Protein AF-A0A9P7DIT4-F1 (afdb_monomer_lite)

Organism: NCBI:txid116603

Foldseek 3Di:
DADDPFKGKDKDWAADDPADCDDDRNDHTDIDIDIFGFDFADDPPDDPPDDTDTHHDDPVVRVVVVVVVVVVVVVVVVVVVVVVVVVD

pLDDT: mean 89.58, std 7.79, range [56.12, 97.38]

Sequence (88 aa):
IGMGGFKTAHAGWLTLMLPPTSGLGSRARHDIVVKRPFQKVYPKGMPANMEFKIGRFAPKDESAKLFREANVLYWAKALLGLVYDFID

Secondary structure (DSSP, 8-state):
-EE-SSEEEEEEE---SS--SSSTT-S-S-EEEEEEE-EEEPPTTS-TTSPPEEEPPPHHHHHHHHHHHHHHHHHHHHHHHHHHHHH-

Structure (mmCIF, N/CA/C/O backbone):
data_AF-A0A9P7DIT4-F1
#
_entry.id   AF-A0A9P7DIT4-F1
#
loop_
_atom_site.group_PDB
_atom_site.id
_atom_site.type_symbol
_atom_site.label_atom_id
_atom_site.label_alt_id
_atom_site.label_comp_id
_atom_site.label_asym_id
_atom_site.label_entity_id
_atom_site.label_seq_id
_atom_site.pdbx_PDB_ins_code
_atom_site.Cartn_x
_atom_site.Cartn_y
_atom_site.Cartn_z
_atom_site.occupancy
_atom_site.B_iso_or_equiv
_atom_site.auth_seq_id
_atom_site.auth_comp_id
_atom_site.auth_asym_id
_atom_site.auth_atom_id
_atom_site.pdbx_PDB_model_num
ATOM 1 N N . ILE A 1 1 ? -7.344 -10.134 -8.445 1.00 91.12 1 ILE A N 1
ATOM 2 C CA . ILE A 1 1 ? -8.543 -9.268 -8.336 1.00 91.12 1 ILE A CA 1
ATOM 3 C C . ILE A 1 1 ? -8.563 -8.293 -9.493 1.00 91.12 1 ILE A C 1
ATOM 5 O O . ILE A 1 1 ? -9.524 -8.297 -10.241 1.00 91.12 1 ILE A O 1
ATOM 9 N N . GLY A 1 2 ? -7.496 -7.522 -9.696 1.00 94.38 2 GLY A N 1
ATOM 10 C CA . GLY A 1 2 ? -7.411 -6.669 -10.875 1.00 94.38 2 GLY A CA 1
ATOM 11 C C . GLY A 1 2 ? -6.236 -5.709 -10.827 1.00 94.38 2 GLY A C 1
ATOM 12 O O . GLY A 1 2 ? -5.356 -5.811 -9.967 1.00 94.38 2 GLY A O 1
ATOM 13 N N . MET A 1 3 ? -6.246 -4.763 -11.756 1.00 93.25 3 MET A N 1
ATOM 14 C CA . MET A 1 3 ? -5.269 -3.690 -11.873 1.00 93.25 3 MET A CA 1
ATOM 15 C C . MET A 1 3 ? -6.001 -2.352 -11.769 1.00 93.25 3 MET A C 1
ATOM 17 O O . MET A 1 3 ? -6.997 -2.142 -12.452 1.00 93.25 3 MET A O 1
ATOM 21 N N . GLY A 1 4 ? -5.522 -1.464 -10.901 1.00 91.75 4 GLY A N 1
ATOM 22 C CA . GLY A 1 4 ? -5.953 -0.066 -10.866 1.00 91.75 4 GLY A CA 1
ATOM 23 C C . GLY A 1 4 ? -4.968 0.839 -11.607 1.00 91.75 4 GLY A C 1
ATOM 24 O O . GLY A 1 4 ? -3.999 0.373 -12.200 1.00 91.75 4 GLY A O 1
ATOM 25 N N . GLY A 1 5 ? -5.152 2.157 -11.500 1.00 91.62 5 GLY A N 1
ATOM 26 C CA . GLY A 1 5 ? -4.278 3.126 -12.177 1.00 91.62 5 GLY A CA 1
ATOM 27 C C . GLY A 1 5 ? -2.800 3.077 -11.757 1.00 91.62 5 GLY A C 1
ATOM 28 O O . GLY A 1 5 ? -1.932 3.388 -12.570 1.00 91.62 5 GLY A O 1
ATOM 29 N N . PHE A 1 6 ? -2.517 2.667 -10.512 1.00 92.88 6 PHE A N 1
ATOM 30 C CA . PHE A 1 6 ? -1.173 2.722 -9.907 1.00 92.88 6 PHE A CA 1
ATOM 31 C C . PHE A 1 6 ? -0.775 1.475 -9.102 1.00 92.88 6 PHE A C 1
ATOM 33 O O . PHE A 1 6 ? 0.352 1.388 -8.613 1.00 92.88 6 PHE A O 1
ATOM 40 N N . LYS A 1 7 ? -1.704 0.535 -8.879 1.00 95.50 7 LYS A N 1
ATOM 41 C CA . LYS A 1 7 ? -1.489 -0.643 -8.024 1.00 95.50 7 LYS A CA 1
ATOM 42 C C . LYS A 1 7 ? -2.132 -1.884 -8.641 1.00 95.50 7 LYS A C 1
ATOM 44 O O . LYS A 1 7 ? -3.208 -1.789 -9.229 1.00 95.50 7 LYS A O 1
ATOM 49 N N . THR A 1 8 ? -1.508 -3.046 -8.475 1.00 95.88 8 THR A N 1
ATOM 50 C CA . THR A 1 8 ? -2.139 -4.348 -8.741 1.00 95.88 8 THR A CA 1
ATOM 51 C C . THR A 1 8 ? -2.753 -4.895 -7.459 1.00 95.88 8 THR A C 1
ATOM 53 O O . THR A 1 8 ? -2.222 -4.649 -6.378 1.00 95.88 8 THR A O 1
ATOM 56 N N . ALA A 1 9 ? -3.863 -5.624 -7.567 1.00 96.81 9 ALA A N 1
ATOM 57 C CA . ALA A 1 9 ? -4.553 -6.253 -6.445 1.00 96.81 9 ALA A CA 1
ATOM 58 C C . ALA A 1 9 ? -4.634 -7.772 -6.644 1.00 96.81 9 ALA A C 1
ATOM 60 O O . ALA A 1 9 ? -5.282 -8.274 -7.577 1.00 96.81 9 ALA A O 1
ATOM 61 N N . HIS A 1 10 ? -4.007 -8.502 -5.728 1.00 95.69 10 HIS A N 1
ATOM 62 C CA . HIS A 1 10 ? -3.956 -9.960 -5.716 1.00 95.69 10 HIS A CA 1
ATOM 63 C C . HIS A 1 10 ? -4.680 -10.484 -4.479 1.00 95.69 10 HIS A C 1
ATOM 65 O O . HIS A 1 10 ? -4.574 -9.892 -3.408 1.00 95.69 10 HIS A O 1
ATOM 71 N N . ALA A 1 11 ? -5.428 -11.574 -4.635 1.00 95.69 11 ALA A N 1
ATOM 72 C CA . ALA A 1 11 ? -5.903 -12.319 -3.477 1.00 95.69 11 ALA A CA 1
ATOM 73 C C . ALA A 1 11 ? -4.695 -12.980 -2.803 1.00 95.69 11 ALA A C 1
ATOM 75 O O . ALA A 1 11 ? -3.748 -13.386 -3.483 1.00 95.69 11 ALA A O 1
ATOM 76 N N . GLY A 1 12 ? -4.717 -13.051 -1.482 1.00 92.25 12 GLY A N 1
ATOM 77 C CA . GLY A 1 12 ? -3.684 -13.701 -0.694 1.00 92.25 12 GLY A CA 1
ATOM 78 C C . GLY A 1 12 ? -4.254 -14.230 0.610 1.00 92.25 12 GLY A C 1
ATOM 79 O O . GLY A 1 12 ? -5.387 -13.928 0.977 1.00 92.25 12 GLY A O 1
ATOM 80 N N . TRP A 1 13 ? -3.434 -14.997 1.316 1.00 91.38 13 TRP A N 1
ATOM 81 C CA . TRP A 1 13 ? -3.773 -15.571 2.609 1.00 91.38 13 TRP A CA 1
ATOM 82 C C . TRP A 1 13 ? -2.771 -15.100 3.653 1.00 91.38 13 TRP A C 1
ATOM 84 O O . TRP A 1 13 ? -1.559 -15.192 3.441 1.00 91.38 13 TRP A O 1
ATOM 94 N N . LEU A 1 14 ? -3.260 -14.574 4.774 1.00 88.12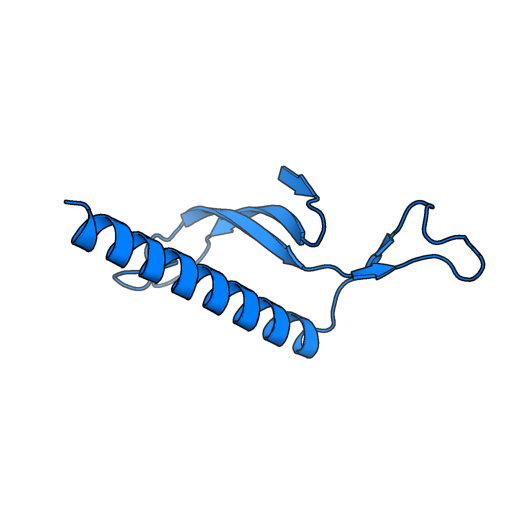 14 LEU A N 1
ATOM 95 C CA . LEU A 1 14 ? -2.391 -14.058 5.822 1.00 88.12 14 LEU A CA 1
ATOM 96 C C . LEU A 1 14 ? -1.859 -15.193 6.704 1.00 88.12 14 LEU A C 1
ATOM 98 O O . LEU A 1 14 ? -2.610 -15.822 7.445 1.00 88.12 14 LEU A O 1
ATOM 102 N N . THR A 1 15 ? -0.548 -15.420 6.682 1.00 88.69 15 THR A N 1
ATOM 103 C CA . THR A 1 15 ? 0.118 -16.503 7.429 1.00 88.69 15 THR A CA 1
ATOM 104 C C . THR A 1 15 ? 0.878 -16.013 8.663 1.00 88.69 15 THR A C 1
ATOM 106 O O . THR A 1 15 ? 1.853 -16.643 9.067 1.00 88.69 15 THR A O 1
ATOM 109 N N . LEU A 1 16 ? 0.474 -14.880 9.256 1.00 83.25 16 LEU A N 1
ATOM 110 C CA . LEU A 1 16 ? 1.141 -14.344 10.447 1.00 83.25 16 LEU A CA 1
ATOM 111 C C . LEU A 1 16 ? 1.131 -15.372 11.583 1.00 83.25 16 LEU A C 1
ATOM 113 O O . LEU A 1 16 ? 0.085 -15.918 11.941 1.00 83.25 16 LEU A O 1
ATOM 117 N N . MET A 1 17 ? 2.309 -15.607 12.153 1.00 83.62 17 MET A N 1
ATOM 118 C CA . MET A 1 17 ? 2.474 -16.326 13.409 1.00 83.62 17 MET A CA 1
ATOM 119 C C . MET A 1 17 ? 2.541 -15.285 14.523 1.00 83.62 17 MET A C 1
ATOM 121 O O . MET A 1 17 ? 3.263 -14.305 14.373 1.00 83.62 17 MET A O 1
ATOM 125 N N . LEU A 1 18 ? 1.792 -15.497 15.610 1.00 86.56 18 LEU A N 1
ATOM 126 C CA . LEU A 1 18 ? 1.663 -14.550 16.730 1.00 86.56 18 LEU A CA 1
ATOM 127 C C . LEU A 1 18 ? 1.067 -13.192 16.297 1.00 86.56 18 LEU A C 1
ATOM 129 O O . LEU A 1 18 ? 1.758 -12.173 16.329 1.00 86.56 18 LEU A O 1
ATOM 133 N N . PRO A 1 19 ? -0.205 -13.157 15.856 1.00 85.75 19 PRO A N 1
ATOM 134 C CA . PRO A 1 19 ? -0.837 -11.897 15.490 1.00 85.75 19 PRO A CA 1
ATOM 135 C C . PRO A 1 19 ? -0.936 -10.955 16.708 1.00 85.75 19 PRO A C 1
ATOM 137 O O . PRO A 1 19 ? -1.102 -11.430 17.836 1.00 85.75 19 PRO A O 1
ATOM 140 N N . PRO A 1 20 ? -0.857 -9.626 16.510 1.00 86.94 20 PRO A N 1
ATOM 141 C CA . PRO A 1 20 ? -1.098 -8.664 17.581 1.00 86.94 20 PRO A CA 1
ATOM 142 C C . PRO A 1 20 ? -2.522 -8.805 18.136 1.00 86.94 20 PRO A C 1
ATOM 144 O O . PRO A 1 20 ? -3.434 -9.255 17.450 1.00 86.94 20 PRO A O 1
ATOM 147 N N . THR A 1 21 ? -2.748 -8.377 19.376 1.00 88.00 21 THR A N 1
ATOM 148 C CA . THR A 1 21 ? -4.076 -8.468 20.010 1.00 88.00 21 THR A CA 1
ATOM 149 C C . THR A 1 21 ? -5.115 -7.538 19.376 1.00 88.00 21 THR A C 1
ATOM 151 O O . THR A 1 21 ? -6.314 -7.765 19.517 1.00 88.00 21 THR A O 1
ATOM 154 N N . SER A 1 22 ? -4.685 -6.502 18.651 1.00 86.94 22 SER A N 1
ATOM 155 C CA . SER A 1 22 ? -5.561 -5.547 17.972 1.00 86.94 22 SER A CA 1
ATOM 156 C C . SER A 1 22 ? -4.906 -4.962 16.714 1.00 86.94 22 SER A C 1
ATOM 158 O O . SER A 1 22 ? -3.709 -5.120 16.475 1.00 86.94 22 SER A O 1
ATOM 160 N N . GLY A 1 23 ? -5.712 -4.299 15.880 1.00 80.31 23 GLY A N 1
ATOM 161 C CA . GLY A 1 23 ? -5.237 -3.618 14.676 1.00 80.31 23 GLY A CA 1
ATOM 162 C C . GLY A 1 23 ? -5.064 -4.517 13.448 1.00 80.31 23 GLY A C 1
ATOM 163 O O . GLY A 1 23 ? -5.618 -5.611 13.350 1.00 80.31 23 GLY A O 1
ATOM 164 N N . LEU A 1 24 ? -4.336 -4.008 12.451 1.00 72.44 24 LEU A N 1
ATOM 165 C CA . LEU A 1 24 ? -4.135 -4.702 11.181 1.00 72.44 24 LEU A CA 1
ATOM 166 C C . LEU A 1 24 ? -3.272 -5.954 11.391 1.00 72.44 24 LEU A C 1
ATOM 168 O O . LEU A 1 24 ? -2.154 -5.865 11.887 1.00 72.44 24 LEU A O 1
ATOM 172 N N . GLY A 1 25 ? -3.791 -7.112 10.984 1.00 79.56 25 GLY A N 1
ATOM 173 C CA . GLY A 1 25 ? -3.115 -8.399 11.160 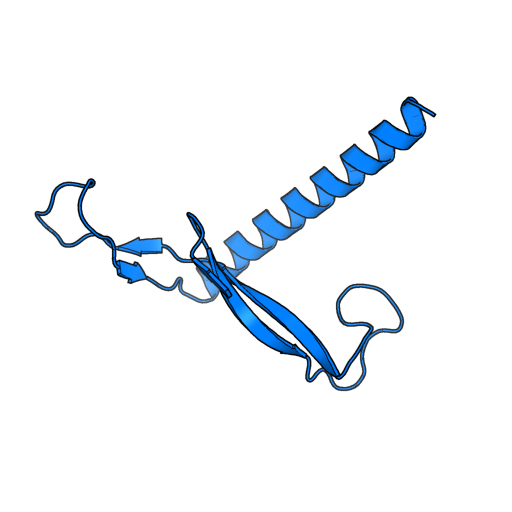1.00 79.56 25 GLY A CA 1
ATOM 174 C C . GLY A 1 25 ? -3.373 -9.076 12.507 1.00 79.56 25 GLY A C 1
ATOM 175 O O . GLY A 1 25 ? -2.783 -10.122 12.754 1.00 79.56 25 GLY A O 1
ATOM 176 N N . SER A 1 26 ? -4.268 -8.539 13.349 1.00 87.06 26 SER A N 1
ATOM 177 C CA . SER A 1 26 ? -4.672 -9.188 14.609 1.00 87.06 26 SER A CA 1
ATOM 178 C C . SER A 1 26 ? -5.412 -10.5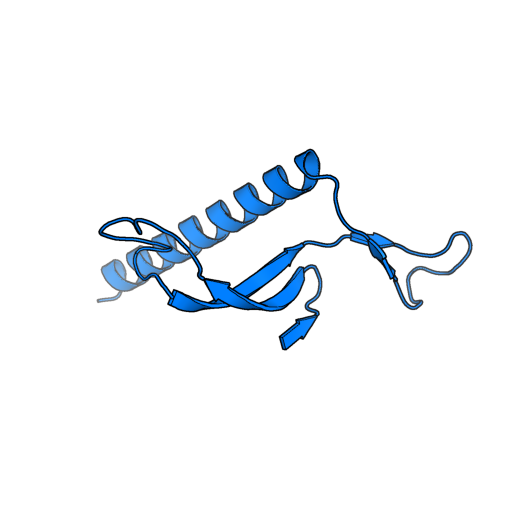10 14.414 1.00 87.06 26 SER A C 1
ATOM 180 O O . SER A 1 26 ? -5.439 -11.379 15.284 1.00 87.06 26 SER A O 1
ATOM 182 N N . ARG A 1 27 ? -5.995 -10.693 13.231 1.00 86.50 27 ARG A N 1
ATOM 183 C CA . ARG A 1 27 ? -6.525 -11.971 12.785 1.00 86.50 27 ARG A CA 1
ATOM 184 C C . ARG A 1 27 ? -5.434 -12.683 12.001 1.00 86.50 27 ARG A C 1
ATOM 186 O O . ARG A 1 27 ? -4.996 -12.186 10.974 1.00 86.50 27 ARG A O 1
ATOM 193 N N . ALA A 1 28 ? -5.007 -13.853 12.455 1.00 85.50 28 ALA A N 1
ATOM 194 C CA . ALA A 1 28 ? -4.193 -14.742 11.630 1.00 85.50 28 ALA A CA 1
ATOM 195 C C . ALA A 1 28 ? -5.087 -15.561 10.687 1.00 85.50 28 ALA A C 1
ATOM 197 O O . ALA A 1 28 ? -6.277 -15.732 10.957 1.00 85.50 28 ALA A O 1
ATOM 198 N N . ARG A 1 29 ? -4.498 -16.115 9.617 1.00 87.44 29 ARG A N 1
ATOM 199 C CA . ARG A 1 29 ? -5.123 -17.134 8.755 1.00 87.44 29 ARG A CA 1
ATOM 200 C C . ARG A 1 29 ? -6.483 -16.689 8.214 1.00 87.44 29 ARG A C 1
ATOM 202 O O . ARG A 1 29 ? -7.508 -17.302 8.497 1.00 87.44 29 ARG A O 1
ATOM 209 N N . HIS A 1 30 ? -6.484 -15.588 7.471 1.00 88.44 30 HIS A N 1
ATOM 210 C CA . HIS A 1 30 ? -7.679 -15.102 6.792 1.00 88.44 30 HIS A CA 1
ATOM 211 C C . HIS A 1 30 ? -7.348 -14.542 5.411 1.00 88.44 30 HIS A C 1
ATOM 213 O O . HIS A 1 30 ? -6.193 -14.205 5.119 1.00 88.44 30 HIS A O 1
ATOM 219 N N . ASP A 1 31 ? -8.384 -14.433 4.582 1.00 92.50 31 ASP A N 1
ATOM 220 C CA . ASP A 1 31 ? -8.283 -13.864 3.248 1.00 92.50 31 ASP A CA 1
ATOM 221 C C . ASP A 1 31 ? -7.917 -12.385 3.312 1.00 92.50 31 ASP A C 1
ATOM 223 O O . ASP A 1 31 ? -8.471 -11.603 4.096 1.00 92.50 31 ASP A O 1
ATOM 227 N N . ILE A 1 32 ? -6.977 -12.008 2.452 1.00 91.69 32 ILE A N 1
ATOM 228 C CA . ILE A 1 32 ? -6.513 -10.637 2.292 1.00 91.69 32 ILE A CA 1
ATOM 229 C C . ILE A 1 32 ? -6.423 -10.260 0.819 1.00 91.69 32 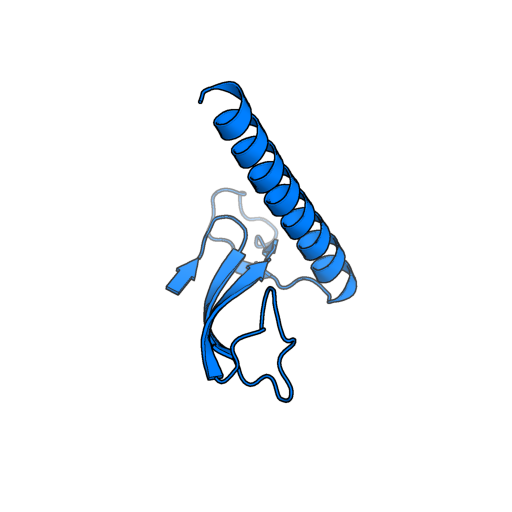ILE A C 1
ATOM 231 O O . ILE A 1 32 ? -6.336 -11.094 -0.085 1.00 91.69 32 ILE A O 1
ATOM 235 N N . VAL A 1 33 ? -6.372 -8.952 0.585 1.00 93.88 33 VAL A N 1
ATOM 236 C CA . VAL A 1 33 ? -6.040 -8.383 -0.717 1.00 93.88 33 VAL A CA 1
ATOM 237 C C . VAL A 1 33 ? -4.690 -7.697 -0.626 1.00 93.88 33 VAL A C 1
ATOM 239 O O . VAL A 1 33 ? -4.549 -6.655 0.014 1.00 93.88 33 VAL A O 1
ATOM 242 N N . VAL A 1 34 ? -3.698 -8.255 -1.310 1.00 92.50 34 VAL A N 1
ATOM 243 C CA . VAL A 1 34 ? -2.369 -7.661 -1.419 1.00 92.50 34 VAL A CA 1
ATOM 244 C C . VAL A 1 34 ? -2.388 -6.638 -2.547 1.00 92.50 34 VAL A C 1
ATOM 246 O O . VAL A 1 34 ? -2.511 -6.986 -3.727 1.00 92.50 34 VAL A O 1
ATOM 249 N N . LYS A 1 35 ? -2.266 -5.359 -2.181 1.00 93.62 35 LYS A N 1
ATOM 250 C CA . LYS A 1 35 ? -2.097 -4.260 -3.134 1.00 93.62 35 LYS A CA 1
ATOM 251 C C . LYS A 1 35 ? -0.619 -3.940 -3.290 1.00 93.62 35 LYS A C 1
ATOM 253 O O . LYS A 1 35 ? 0.045 -3.636 -2.305 1.00 93.62 35 LYS A O 1
ATOM 258 N N . ARG A 1 36 ? -0.121 -3.956 -4.527 1.00 94.31 36 ARG A N 1
ATOM 259 C CA . ARG A 1 36 ? 1.280 -3.647 -4.825 1.00 94.31 36 ARG A CA 1
ATOM 260 C C . ARG A 1 36 ? 1.398 -2.477 -5.800 1.00 94.31 36 ARG A C 1
ATOM 262 O O . ARG A 1 36 ? 0.833 -2.574 -6.893 1.00 94.31 36 ARG A O 1
ATOM 269 N N . PRO A 1 37 ? 2.105 -1.389 -5.453 1.00 95.62 37 PRO A N 1
ATOM 270 C CA . PRO A 1 37 ? 2.327 -0.285 -6.375 1.00 95.62 37 PRO A CA 1
ATOM 271 C C . PRO A 1 37 ? 3.165 -0.717 -7.583 1.00 95.62 37 PRO A C 1
ATOM 273 O O . PRO A 1 37 ? 3.961 -1.660 -7.532 1.00 95.62 37 PRO A O 1
ATOM 276 N N . PHE A 1 38 ? 2.969 -0.020 -8.695 1.00 95.00 38 PHE A N 1
ATOM 277 C CA . PHE A 1 38 ? 3.774 -0.188 -9.895 1.00 95.00 38 PHE A CA 1
ATOM 278 C C . PHE A 1 38 ? 4.028 1.151 -10.580 1.00 95.00 38 PHE A C 1
ATOM 280 O O . PHE A 1 38 ? 3.308 2.127 -10.366 1.00 95.00 38 PHE A O 1
ATOM 287 N N . GLN A 1 39 ? 5.056 1.181 -11.419 1.00 93.94 39 GLN A N 1
ATOM 288 C CA . GLN A 1 39 ? 5.296 2.260 -12.368 1.00 93.94 39 GLN A CA 1
ATOM 289 C C . GLN A 1 39 ? 4.905 1.809 -13.768 1.00 93.94 39 GLN A C 1
ATOM 291 O O . GLN A 1 39 ? 5.115 0.653 -14.142 1.00 93.94 39 GLN A O 1
ATOM 296 N N . LYS A 1 40 ? 4.322 2.723 -14.540 1.00 91.94 40 LYS A N 1
ATOM 297 C CA . LYS A 1 40 ? 4.037 2.496 -15.954 1.00 91.94 40 LYS A CA 1
ATOM 298 C C . LYS A 1 40 ? 5.338 2.658 -16.727 1.00 91.94 40 LYS A C 1
ATOM 300 O O . LYS A 1 40 ? 5.932 3.733 -16.711 1.00 91.94 40 LYS A O 1
ATOM 305 N N . VAL A 1 41 ? 5.793 1.585 -17.359 1.00 90.81 41 VAL A N 1
ATOM 306 C CA . VAL A 1 41 ? 6.993 1.585 -18.195 1.00 90.81 41 VAL A CA 1
ATOM 307 C C . VAL A 1 41 ? 6.550 1.618 -19.648 1.00 90.81 41 VAL A C 1
ATOM 309 O O . VAL A 1 41 ? 5.916 0.679 -20.130 1.00 90.81 41 VAL A O 1
ATOM 312 N N . TYR A 1 42 ? 6.883 2.709 -20.330 1.00 88.19 42 TYR A N 1
ATOM 313 C CA . TYR A 1 42 ? 6.568 2.915 -21.738 1.00 88.19 42 TYR A CA 1
ATOM 314 C C . TYR A 1 42 ? 7.772 2.528 -22.606 1.00 88.19 42 TYR A C 1
ATOM 316 O O . TYR A 1 42 ? 8.907 2.867 -22.251 1.00 88.19 42 TYR A O 1
ATOM 324 N N . PRO A 1 43 ? 7.566 1.814 -23.727 1.00 82.75 43 PRO A N 1
ATOM 325 C CA . PRO A 1 43 ? 8.634 1.547 -24.683 1.00 82.75 43 PRO A CA 1
ATOM 326 C C . PRO A 1 43 ? 9.248 2.854 -25.204 1.00 82.75 43 PRO A C 1
ATOM 328 O O . PRO A 1 43 ? 8.536 3.820 -25.480 1.00 82.75 43 PRO A O 1
ATOM 331 N N . LYS A 1 44 ? 10.577 2.887 -25.363 1.00 81.69 44 LYS A N 1
ATOM 332 C CA . LYS A 1 44 ? 11.262 4.045 -25.956 1.00 81.69 44 LYS A CA 1
ATOM 333 C C . LYS A 1 44 ? 10.780 4.252 -27.397 1.00 81.69 44 LYS A C 1
ATOM 335 O O . LYS A 1 44 ? 10.737 3.298 -28.166 1.00 81.69 44 LYS A O 1
ATOM 340 N N . GLY A 1 45 ? 10.459 5.495 -27.752 1.00 78.38 45 GLY A N 1
ATOM 341 C CA . GLY A 1 45 ? 10.037 5.873 -29.105 1.00 78.38 45 GLY A CA 1
ATOM 342 C C . GLY A 1 45 ? 8.551 5.668 -29.409 1.00 78.38 45 GLY A C 1
ATOM 343 O O . GLY A 1 45 ? 8.132 5.974 -30.520 1.00 78.38 45 GLY A O 1
ATOM 344 N N . MET A 1 46 ? 7.747 5.194 -28.450 1.00 69.62 46 MET A N 1
ATOM 345 C CA . MET A 1 46 ? 6.294 5.107 -28.609 1.00 69.62 46 MET A CA 1
ATOM 346 C C . MET A 1 46 ? 5.582 6.269 -27.905 1.00 69.62 46 MET A C 1
ATOM 348 O O . MET A 1 46 ? 6.022 6.705 -26.837 1.00 69.62 46 MET A O 1
ATOM 352 N N . PRO A 1 47 ? 4.481 6.779 -28.480 1.00 72.25 47 PRO A N 1
ATOM 353 C CA . PRO A 1 47 ? 3.708 7.844 -27.861 1.00 72.25 47 PRO A CA 1
ATOM 354 C C . PRO A 1 47 ? 3.034 7.353 -26.562 1.00 72.25 47 PRO A C 1
ATOM 356 O O . PRO A 1 47 ? 2.677 6.184 -26.415 1.00 72.25 47 PRO A O 1
ATOM 359 N N . ALA A 1 48 ? 2.881 8.257 -25.585 1.00 66.19 48 ALA A N 1
ATOM 360 C CA . ALA A 1 48 ? 2.451 7.951 -24.208 1.00 66.19 48 ALA A CA 1
ATOM 361 C C . ALA A 1 48 ? 1.011 7.399 -24.075 1.00 66.19 48 ALA A C 1
ATOM 363 O O . ALA A 1 48 ? 0.565 7.062 -22.977 1.00 66.19 48 ALA A O 1
ATOM 364 N N . ASN A 1 49 ? 0.288 7.315 -25.190 1.00 69.56 49 ASN A N 1
ATOM 365 C CA . ASN A 1 49 ? -1.054 6.761 -25.342 1.00 69.56 49 ASN A CA 1
ATOM 366 C C . ASN A 1 49 ? -1.071 5.256 -25.692 1.00 69.56 49 ASN A C 1
ATOM 368 O O . ASN A 1 49 ? -2.156 4.690 -25.799 1.00 69.56 49 ASN A O 1
ATOM 372 N N . MET A 1 50 ? 0.087 4.601 -25.851 1.00 69.62 50 MET A N 1
ATOM 373 C CA . MET A 1 50 ? 0.184 3.146 -26.054 1.00 69.62 50 MET A CA 1
ATOM 374 C C . MET A 1 50 ? 0.226 2.333 -24.747 1.00 69.62 50 MET A C 1
ATOM 376 O O . MET A 1 50 ? 0.438 2.857 -23.651 1.00 69.62 50 MET A O 1
ATOM 380 N N . GLU A 1 51 ? 0.016 1.020 -24.892 1.00 82.25 51 GLU A N 1
ATOM 381 C CA . GLU A 1 51 ? 0.019 0.016 -23.827 1.00 82.25 51 GLU A CA 1
ATOM 382 C C . GLU A 1 51 ? 1.320 0.072 -22.999 1.00 82.25 51 GLU A C 1
ATOM 384 O O . GLU A 1 51 ? 2.433 -0.008 -23.525 1.00 82.25 51 GLU A O 1
ATOM 389 N N . PHE A 1 52 ? 1.188 0.245 -21.681 1.00 88.25 52 PHE A N 1
ATOM 390 C CA . PHE A 1 52 ? 2.324 0.303 -20.761 1.00 88.25 52 PHE A CA 1
ATOM 391 C C . PHE A 1 52 ? 2.606 -1.071 -20.157 1.00 88.25 52 PHE A C 1
ATOM 393 O O . PHE A 1 52 ? 1.699 -1.865 -19.907 1.00 88.25 52 PHE A O 1
ATOM 400 N N . LYS A 1 53 ? 3.870 -1.325 -19.813 1.00 91.19 53 LYS A N 1
ATOM 401 C CA . LYS A 1 53 ? 4.251 -2.487 -19.003 1.00 91.19 53 LYS A CA 1
ATOM 402 C C . LYS A 1 53 ? 4.269 -2.123 -17.523 1.00 91.19 53 LYS A C 1
ATOM 404 O O . LYS A 1 53 ? 4.619 -1.007 -17.138 1.00 91.19 53 LYS A O 1
ATOM 409 N N . ILE A 1 54 ? 3.914 -3.085 -16.677 1.00 92.69 54 ILE A N 1
ATOM 410 C CA . ILE A 1 54 ? 4.005 -2.948 -15.221 1.00 92.69 54 ILE A CA 1
ATOM 411 C C . ILE A 1 54 ? 5.474 -3.093 -14.814 1.00 92.69 54 ILE A C 1
ATOM 413 O O . ILE A 1 54 ? 6.019 -4.195 -14.808 1.00 92.69 54 ILE A O 1
ATOM 417 N N . GLY A 1 55 ? 6.107 -1.984 -14.441 1.00 94.25 55 GLY A N 1
ATOM 418 C CA . GLY A 1 55 ? 7.415 -1.977 -13.794 1.00 94.25 55 GLY A CA 1
ATOM 419 C C . GLY A 1 55 ? 7.280 -2.045 -12.276 1.00 94.25 55 GLY A C 1
ATOM 420 O O . GLY A 1 55 ? 6.416 -1.392 -11.685 1.00 94.25 55 GLY A O 1
ATOM 421 N N . ARG A 1 56 ? 8.148 -2.821 -11.624 1.00 94.31 56 ARG A N 1
ATOM 422 C CA . ARG A 1 56 ? 8.226 -2.863 -10.158 1.00 94.31 56 ARG A CA 1
ATOM 423 C C . ARG A 1 56 ? 9.216 -1.824 -9.649 1.00 94.31 56 ARG A C 1
ATOM 425 O O . ARG A 1 56 ? 10.215 -1.537 -10.304 1.00 94.31 56 ARG A O 1
ATOM 432 N N . PHE A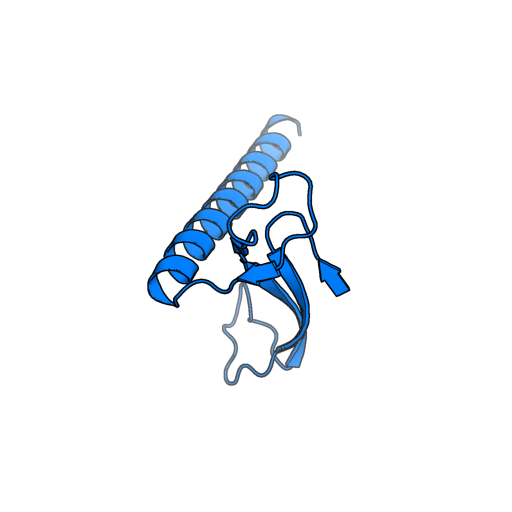 1 57 ? 8.889 -1.236 -8.505 1.00 93.94 57 PHE A N 1
ATOM 433 C CA . PHE A 1 57 ? 9.796 -0.349 -7.790 1.00 93.94 57 PHE A CA 1
ATOM 434 C C . PHE A 1 57 ? 10.872 -1.171 -7.081 1.00 93.94 57 PHE A C 1
ATOM 436 O O . PHE A 1 57 ? 10.629 -2.319 -6.699 1.00 93.94 57 PHE A O 1
ATOM 443 N N . ALA A 1 58 ? 12.047 -0.575 -6.881 1.00 93.62 58 ALA A N 1
ATOM 444 C CA . ALA A 1 58 ? 13.010 -1.121 -5.939 1.00 93.62 58 ALA A CA 1
ATOM 445 C C . ALA A 1 58 ? 12.426 -1.042 -4.514 1.00 93.62 58 ALA A C 1
ATOM 447 O O . ALA A 1 58 ? 11.666 -0.111 -4.230 1.00 93.62 58 ALA A O 1
ATOM 448 N N . PRO A 1 59 ? 12.790 -1.951 -3.591 1.00 90.06 59 PRO A N 1
ATOM 449 C CA . PRO A 1 59 ? 12.218 -1.974 -2.241 1.00 90.06 59 PRO A CA 1
ATOM 450 C C . PRO A 1 59 ? 12.295 -0.631 -1.498 1.00 90.06 59 PRO A C 1
ATOM 452 O O . PRO A 1 59 ? 11.350 -0.248 -0.811 1.00 90.06 59 PRO A O 1
ATOM 455 N N . LYS A 1 60 ? 13.392 0.118 -1.684 1.00 91.69 60 LYS A N 1
ATOM 456 C CA . LYS A 1 60 ? 13.593 1.450 -1.092 1.00 91.69 60 LYS A CA 1
ATOM 457 C C . LYS A 1 60 ? 12.587 2.491 -1.604 1.00 91.69 60 LYS A C 1
ATOM 459 O O . LYS A 1 60 ? 12.108 3.311 -0.829 1.00 91.69 60 LYS A O 1
ATOM 464 N N . ASP A 1 61 ? 12.253 2.450 -2.889 1.00 92.44 61 ASP A N 1
ATOM 465 C CA . ASP A 1 61 ? 11.302 3.388 -3.497 1.00 92.44 61 ASP A CA 1
ATOM 466 C C . ASP A 1 61 ? 9.852 2.951 -3.266 1.00 92.44 61 ASP A C 1
ATOM 468 O O . ASP A 1 61 ? 8.944 3.782 -3.184 1.00 92.44 61 ASP A O 1
ATOM 472 N N . GLU A 1 62 ? 9.629 1.637 -3.164 1.00 93.56 62 GLU A N 1
ATOM 473 C CA . GLU A 1 62 ? 8.335 1.039 -2.850 1.00 93.56 62 GLU A CA 1
ATOM 474 C C . GLU A 1 62 ? 7.901 1.421 -1.429 1.00 93.56 62 GLU A C 1
ATOM 476 O O . GLU A 1 62 ? 6.781 1.901 -1.248 1.00 93.56 62 GLU A O 1
ATOM 481 N N . SER A 1 63 ? 8.794 1.305 -0.439 1.00 92.69 63 SER A N 1
ATOM 482 C CA . SER A 1 63 ? 8.482 1.607 0.965 1.00 92.69 63 SER A CA 1
ATOM 483 C C . SER A 1 63 ? 8.027 3.053 1.168 1.00 92.69 63 SER A C 1
ATOM 485 O O . SER A 1 63 ? 6.977 3.283 1.765 1.00 92.69 63 SER A O 1
ATOM 487 N N . ALA A 1 64 ? 8.732 4.030 0.590 1.00 93.69 64 ALA A N 1
ATOM 488 C CA . ALA A 1 64 ? 8.353 5.442 0.674 1.00 93.69 64 ALA A CA 1
ATOM 489 C C . ALA A 1 64 ? 6.937 5.706 0.121 1.00 93.69 64 ALA A C 1
ATOM 491 O O . ALA A 1 64 ? 6.172 6.492 0.685 1.00 93.69 64 ALA A O 1
ATOM 492 N N . LYS A 1 65 ? 6.551 5.020 -0.964 1.00 93.12 65 LYS A N 1
ATOM 493 C CA . LYS A 1 65 ? 5.199 5.127 -1.541 1.00 93.12 65 LYS A CA 1
ATOM 494 C C . LYS A 1 65 ? 4.148 4.460 -0.660 1.00 93.12 65 LYS A C 1
ATOM 496 O O . LYS A 1 65 ? 3.055 5.005 -0.521 1.00 93.12 65 LYS A O 1
ATOM 501 N N . LEU A 1 66 ? 4.477 3.316 -0.061 1.00 92.81 66 LEU A N 1
ATOM 502 C CA . LEU A 1 66 ? 3.592 2.619 0.872 1.00 92.81 66 LEU A CA 1
ATOM 503 C C . LEU A 1 66 ? 3.328 3.455 2.130 1.00 92.81 66 LEU A C 1
ATOM 505 O O . LEU A 1 66 ? 2.172 3.587 2.525 1.00 92.81 66 LEU A O 1
ATOM 509 N N . PHE A 1 67 ? 4.355 4.086 2.707 1.00 93.31 67 PHE A N 1
ATOM 510 C CA . PHE A 1 67 ? 4.184 4.975 3.862 1.00 93.31 67 PHE A CA 1
ATOM 511 C C . PHE A 1 67 ? 3.296 6.176 3.538 1.00 93.31 67 PHE A C 1
ATOM 513 O O . PHE A 1 67 ? 2.402 6.514 4.313 1.00 93.31 67 PHE A O 1
ATOM 520 N N . ARG A 1 68 ? 3.481 6.791 2.363 1.00 94.62 68 ARG A N 1
ATOM 521 C CA . ARG A 1 68 ? 2.618 7.895 1.924 1.00 94.62 68 ARG A CA 1
ATOM 522 C C . ARG A 1 68 ? 1.157 7.462 1.797 1.00 94.62 68 ARG A C 1
ATOM 524 O O . ARG A 1 68 ? 0.280 8.182 2.260 1.00 94.62 68 ARG A O 1
ATOM 531 N N . GLU A 1 69 ? 0.894 6.305 1.194 1.00 93.56 69 GLU A N 1
ATOM 532 C CA . GLU A 1 69 ? -0.466 5.761 1.083 1.00 93.56 69 GLU A CA 1
ATOM 533 C C . GLU A 1 69 ? -1.088 5.515 2.463 1.00 93.56 69 GLU A C 1
ATOM 535 O O . GLU A 1 69 ? -2.224 5.919 2.703 1.00 93.56 69 GLU A O 1
ATOM 540 N N . ALA A 1 70 ? -0.341 4.882 3.373 1.00 92.31 70 ALA A N 1
ATOM 541 C CA . ALA A 1 70 ? -0.807 4.608 4.728 1.00 92.31 70 ALA A CA 1
ATOM 542 C C . ALA A 1 70 ? -1.188 5.901 5.466 1.00 92.31 70 ALA A C 1
ATOM 544 O O . ALA A 1 70 ? -2.256 5.958 6.071 1.00 92.31 70 ALA A O 1
ATOM 545 N N . ASN A 1 71 ? -0.375 6.955 5.344 1.00 95.94 71 ASN A N 1
ATOM 546 C CA . ASN A 1 71 ? -0.663 8.256 5.950 1.00 95.94 71 ASN A CA 1
ATOM 547 C C . ASN A 1 71 ? -1.909 8.918 5.353 1.00 95.94 71 ASN A C 1
ATOM 549 O O . ASN A 1 71 ? -2.736 9.438 6.095 1.00 95.94 71 ASN A O 1
ATOM 553 N N . VAL A 1 72 ? -2.087 8.865 4.028 1.00 96.44 72 VAL A N 1
ATOM 554 C CA . VAL A 1 72 ? -3.287 9.417 3.377 1.00 96.44 72 VAL A CA 1
ATOM 555 C C . VAL A 1 72 ? -4.546 8.688 3.844 1.00 96.44 72 VAL A C 1
ATOM 557 O O . VAL A 1 72 ? -5.537 9.336 4.170 1.00 96.44 72 VAL A O 1
ATOM 560 N N . LEU A 1 73 ? -4.510 7.355 3.927 1.00 94.31 73 LEU A N 1
ATOM 561 C CA . LEU A 1 73 ? -5.635 6.569 4.442 1.00 94.31 73 LEU A CA 1
ATOM 562 C C . LEU A 1 73 ? -5.908 6.864 5.920 1.00 94.31 73 LEU A C 1
ATOM 564 O O . LEU A 1 73 ? -7.067 6.957 6.320 1.00 94.31 73 LEU A O 1
ATOM 568 N N . TYR A 1 74 ? -4.854 7.036 6.718 1.00 93.94 74 TYR A N 1
ATOM 569 C CA . TYR A 1 74 ? -4.971 7.416 8.121 1.00 93.94 74 TYR A CA 1
ATOM 570 C C . TYR A 1 74 ? -5.666 8.775 8.278 1.00 93.94 74 TYR A C 1
ATOM 572 O O . TYR A 1 74 ? -6.651 8.873 9.008 1.00 93.94 74 TYR A O 1
ATOM 580 N N . TRP A 1 75 ? -5.222 9.799 7.544 1.00 97.38 75 TRP A N 1
ATOM 581 C CA . TRP A 1 75 ? -5.844 11.125 7.578 1.00 97.38 75 TRP A CA 1
ATOM 582 C C . TRP A 1 75 ? -7.275 11.117 7.052 1.00 97.38 75 TRP A C 1
ATOM 584 O O . TRP A 1 75 ? -8.139 11.732 7.665 1.00 97.38 75 TRP A O 1
ATOM 594 N N . ALA A 1 76 ? -7.551 10.387 5.968 1.00 97.19 76 ALA A N 1
ATOM 595 C CA . ALA A 1 76 ? -8.907 10.250 5.444 1.00 97.19 76 ALA A CA 1
ATOM 596 C C . ALA A 1 76 ? -9.850 9.619 6.480 1.00 97.19 76 ALA A C 1
ATOM 598 O O . ALA A 1 76 ? -10.966 10.097 6.667 1.00 97.19 76 ALA A O 1
ATOM 599 N N . LYS A 1 77 ? -9.390 8.584 7.197 1.00 95.25 77 LYS A N 1
ATOM 600 C CA . LYS A 1 77 ? -10.159 7.958 8.280 1.00 95.25 77 LYS A CA 1
ATOM 601 C C . LYS A 1 77 ? -10.380 8.917 9.454 1.00 95.25 77 LYS A C 1
ATOM 603 O O . LYS A 1 77 ? -11.488 8.973 9.972 1.00 95.25 77 LYS A O 1
ATOM 608 N N . ALA A 1 78 ? -9.345 9.646 9.872 1.00 95.38 78 ALA A N 1
ATOM 609 C CA . ALA A 1 78 ? -9.449 10.610 10.967 1.00 95.38 78 ALA A CA 1
ATOM 610 C C . ALA A 1 78 ? -10.420 11.750 10.627 1.00 95.38 78 ALA A C 1
ATOM 612 O O . ALA A 1 78 ? -11.272 12.090 11.441 1.00 95.38 78 ALA A O 1
ATOM 613 N N . LEU A 1 79 ? -10.335 12.285 9.404 1.00 96.38 79 LEU A N 1
ATOM 614 C CA . LEU A 1 79 ? -11.252 13.311 8.916 1.00 96.38 79 LEU A CA 1
ATOM 615 C C . LEU A 1 79 ? -12.690 12.792 8.867 1.00 96.38 79 LEU A C 1
ATOM 617 O O . LEU A 1 79 ? -13.594 13.495 9.295 1.00 96.38 79 LEU A O 1
ATOM 621 N N . LEU A 1 80 ? -12.902 11.561 8.394 1.00 95.75 80 LEU A N 1
ATOM 622 C CA . LEU A 1 80 ? -14.228 10.948 8.392 1.00 95.75 80 LEU A CA 1
ATOM 623 C C . LEU A 1 80 ? -14.807 10.842 9.812 1.00 95.75 80 LEU A C 1
ATOM 625 O O . LEU A 1 80 ? -15.972 11.162 10.003 1.00 95.75 80 LEU A O 1
ATOM 629 N N . GLY A 1 81 ? -13.993 10.437 10.794 1.00 95.81 81 GLY A N 1
ATOM 630 C CA . GLY A 1 81 ? -14.400 10.401 12.203 1.00 95.81 81 GLY A CA 1
ATOM 631 C C . GLY A 1 81 ? -14.822 11.776 12.718 1.00 95.81 81 GLY A C 1
ATOM 632 O O . GLY A 1 81 ? -15.930 11.920 13.213 1.00 95.81 81 GLY A O 1
ATOM 633 N N . LEU A 1 82 ? -13.996 12.801 12.483 1.00 95.50 82 LEU A N 1
ATOM 634 C CA . LEU A 1 82 ? -14.310 14.181 12.864 1.00 95.50 82 LEU A CA 1
ATOM 635 C C . LEU A 1 82 ? -15.614 14.690 12.232 1.00 95.50 82 LEU A C 1
ATOM 637 O O . LEU A 1 82 ? -16.367 15.410 12.875 1.00 95.50 82 LEU A O 1
ATOM 641 N N . VAL A 1 83 ? -15.870 14.348 10.966 1.00 96.38 83 VAL A N 1
ATOM 642 C CA . VAL A 1 83 ? -17.101 14.743 10.267 1.00 96.38 83 VAL A CA 1
ATOM 643 C C . VAL A 1 83 ? -18.327 14.122 10.933 1.00 96.38 83 VAL A C 1
ATOM 645 O O . VAL A 1 83 ? -19.317 14.823 11.112 1.00 96.38 83 VAL A O 1
ATOM 648 N N . TYR A 1 84 ? -18.264 12.844 11.313 1.00 95.31 84 TYR A N 1
ATOM 649 C CA . TYR A 1 84 ? -19.365 12.200 12.032 1.00 95.31 84 TYR A CA 1
ATOM 650 C C . TYR A 1 84 ? -19.560 12.798 13.428 1.00 95.31 84 TYR A C 1
ATOM 652 O O . TYR A 1 84 ? -20.684 13.143 13.75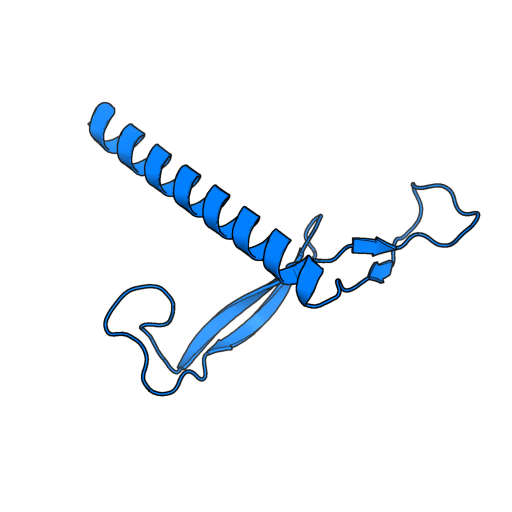9 1.00 95.31 84 TYR A O 1
ATOM 660 N N . ASP A 1 85 ? -18.481 13.037 14.178 1.00 93.62 85 ASP A N 1
ATOM 661 C CA . ASP A 1 85 ? -18.548 13.651 15.515 1.00 93.62 85 ASP A CA 1
ATOM 662 C C . ASP A 1 85 ? -19.085 15.099 15.503 1.00 93.62 85 ASP A C 1
ATOM 664 O O . ASP A 1 85 ? -19.495 15.612 16.540 1.00 93.62 85 ASP A O 1
ATOM 668 N N . PHE A 1 86 ? -19.011 15.793 14.362 1.00 90.56 86 PHE A N 1
ATOM 669 C CA . PHE A 1 86 ? -19.480 17.175 14.211 1.00 90.56 86 PHE A CA 1
ATOM 670 C C . PHE A 1 86 ? -20.922 17.283 13.695 1.00 90.56 86 PHE A C 1
ATOM 672 O O . PHE A 1 86 ? -21.579 18.291 13.952 1.00 90.56 86 PHE A O 1
ATOM 679 N N . ILE A 1 87 ? -21.369 16.320 12.881 1.00 90.31 87 ILE A N 1
ATOM 680 C CA . ILE A 1 87 ? -22.697 16.344 12.248 1.00 90.31 87 ILE A CA 1
ATOM 681 C C . ILE A 1 87 ? -23.753 15.628 13.106 1.00 90.31 87 ILE A C 1
ATOM 683 O O . ILE A 1 87 ? -24.920 16.018 13.022 1.00 90.31 87 ILE A O 1
ATOM 687 N N . ASP A 1 88 ? -23.365 14.619 13.895 1.00 56.12 88 ASP A N 1
ATOM 688 C CA . ASP A 1 88 ? -24.219 14.058 14.959 1.00 56.12 88 ASP A CA 1
ATOM 689 C C . ASP A 1 88 ? -24.377 15.039 16.137 1.00 56.12 88 ASP A C 1
ATOM 691 O O . ASP A 1 88 ? -25.475 15.044 16.746 1.00 56.12 88 ASP A O 1
#

Radius of gyration: 17.71 Å; chains: 1; bounding box: 38×34×49 Å